Protein AF-R7HZ59-F1 (afdb_monomer_lite)

pLDDT: mean 86.76, std 9.38, range [38.56, 96.5]

Secondary structure (DSSP, 8-state):
----PEEEEEEPPPHHHHHHH---HHHHHHHHTSTTB-TTS-B---TT---HHHHHHHHIIIIIHHHHHS-HHHHHHEEEEEE--GGGHHHHHHHTTSEEEEEETTEEEEEEE-TTSEEEEEE------STTEEEEEPPP-

Foldseek 3Di:
DPQPFAEAEEEQDDPVVLVVLPQDVVLVVVCCVDPQADPVRDGDAQQDPDDPVVLLSVCLSRVLSVCQSDDVVSQQRHKYKYAYDPRCPNSLVVVQQAFEWEDEPNFIWTWHADPRRIIIIHTDPDDPDDPRYDYRYRDDD

Radius of gyration: 14.49 Å; chains: 1; bounding box: 30×32×49 Å

Sequence (141 aa):
MLETMNYIMLGAYDFDILQEIGIVPSVMEKLENSKFYNKKGKFLEVSDIDSLEEIKLLVDLHIGTILNSYPEEDVLSNIYEIQLPDEYIPFSLQFARYNVFLHWKNHLFNAKMTKYNQIVVSPSNEIPMEPNDIVIEISDE

Structure (mmCIF, N/CA/C/O backbone):
data_AF-R7HZ59-F1
#
_entry.id   AF-R7HZ59-F1
#
loop_
_atom_site.group_PDB
_atom_site.id
_atom_site.type_symbol
_atom_site.label_atom_id
_a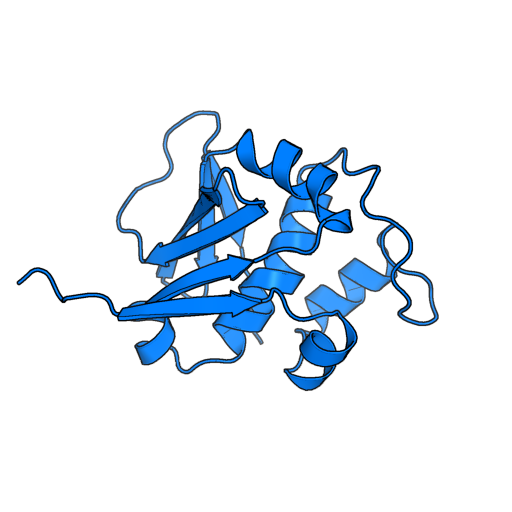tom_site.label_alt_id
_atom_site.label_comp_id
_atom_site.label_asym_id
_atom_site.label_entity_id
_atom_site.label_seq_id
_atom_site.pdbx_PDB_ins_code
_atom_site.Cartn_x
_atom_site.Cartn_y
_atom_site.Cartn_z
_atom_site.occupancy
_atom_site.B_iso_or_equiv
_atom_site.auth_seq_id
_atom_site.auth_comp_id
_atom_site.auth_asym_id
_atom_site.auth_atom_id
_atom_site.pdbx_PDB_model_num
ATOM 1 N N . MET A 1 1 ? 12.335 -3.076 -26.488 1.00 38.56 1 MET A N 1
ATOM 2 C CA . MET A 1 1 ? 11.440 -4.246 -26.382 1.00 38.56 1 MET A CA 1
ATOM 3 C C . MET A 1 1 ? 10.461 -3.915 -25.278 1.00 38.56 1 MET A C 1
ATOM 5 O O . MET A 1 1 ? 10.920 -3.411 -24.266 1.00 38.56 1 MET A O 1
ATOM 9 N N . LEU A 1 2 ? 9.155 -4.081 -25.489 1.00 43.72 2 LEU A N 1
ATOM 10 C CA . LEU A 1 2 ? 8.217 -4.101 -24.365 1.00 43.72 2 LEU A CA 1
ATOM 11 C C . LEU A 1 2 ? 8.526 -5.396 -23.617 1.00 43.72 2 LEU A C 1
ATOM 13 O O . LEU A 1 2 ? 8.254 -6.470 -24.150 1.00 43.72 2 LEU A O 1
ATOM 17 N N . GLU A 1 3 ? 9.210 -5.304 -22.481 1.00 58.34 3 GLU A N 1
ATOM 18 C CA . GLU A 1 3 ? 9.316 -6.448 -21.581 1.00 58.34 3 GLU A CA 1
ATOM 19 C C . GLU A 1 3 ? 7.894 -6.818 -21.169 1.00 58.34 3 GLU A C 1
ATOM 21 O O . GLU A 1 3 ? 7.121 -5.974 -20.710 1.00 58.34 3 GLU A 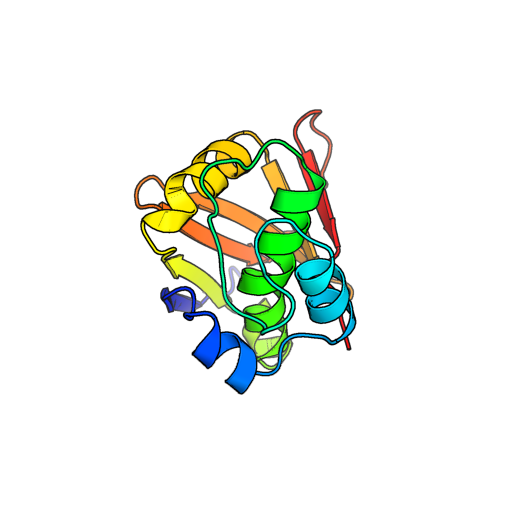O 1
ATOM 26 N N . THR A 1 4 ? 7.508 -8.060 -21.447 1.00 67.56 4 THR A N 1
ATOM 27 C CA . THR A 1 4 ? 6.222 -8.590 -21.011 1.00 67.56 4 THR A CA 1
ATOM 28 C C . THR A 1 4 ? 6.276 -8.668 -19.492 1.00 67.56 4 THR A C 1
ATOM 30 O O . THR A 1 4 ? 6.899 -9.581 -18.957 1.00 67.56 4 THR A O 1
ATOM 33 N N . MET A 1 5 ? 5.678 -7.693 -18.805 1.00 76.69 5 MET A N 1
ATOM 34 C CA . MET A 1 5 ? 5.562 -7.753 -17.352 1.00 76.69 5 MET A CA 1
ATOM 35 C C . MET A 1 5 ? 4.685 -8.938 -16.959 1.00 76.69 5 MET A C 1
ATOM 37 O O . MET A 1 5 ? 3.664 -9.221 -17.597 1.00 76.69 5 MET A O 1
ATOM 41 N N . ASN A 1 6 ? 5.087 -9.616 -15.896 1.00 84.88 6 ASN A N 1
ATOM 42 C CA . ASN A 1 6 ? 4.304 -10.683 -15.299 1.00 84.88 6 ASN A CA 1
ATOM 43 C C . ASN A 1 6 ? 3.222 -10.084 -14.392 1.00 84.88 6 ASN A C 1
ATOM 45 O O . ASN A 1 6 ? 3.414 -9.034 -13.781 1.00 84.88 6 ASN A O 1
ATOM 49 N N . TYR A 1 7 ? 2.065 -10.741 -14.325 1.00 84.56 7 TYR A N 1
ATOM 50 C CA . TYR A 1 7 ? 0.961 -10.319 -13.465 1.00 84.56 7 TYR A CA 1
ATOM 51 C C . TYR A 1 7 ? 0.889 -11.221 -12.238 1.00 84.56 7 TYR A C 1
ATOM 53 O O . TYR A 1 7 ? 0.697 -12.431 -12.378 1.00 84.56 7 TYR A O 1
ATOM 61 N N . ILE A 1 8 ? 1.021 -10.639 -11.049 1.00 86.19 8 ILE A N 1
ATOM 62 C CA . ILE A 1 8 ? 0.905 -11.343 -9.775 1.00 86.19 8 ILE A CA 1
ATOM 63 C C . ILE A 1 8 ? -0.355 -10.844 -9.080 1.00 86.19 8 ILE A C 1
ATOM 65 O O . ILE A 1 8 ? -0.461 -9.674 -8.725 1.00 86.19 8 ILE A O 1
ATOM 69 N N . MET A 1 9 ? -1.307 -11.748 -8.865 1.00 85.56 9 MET A N 1
ATOM 70 C CA . MET A 1 9 ? -2.496 -11.466 -8.070 1.00 85.56 9 MET A CA 1
ATOM 71 C C . MET A 1 9 ? -2.275 -11.970 -6.646 1.00 85.56 9 MET A C 1
ATOM 73 O O . MET A 1 9 ? -2.005 -13.154 -6.439 1.00 85.56 9 MET A O 1
ATOM 77 N N . LEU A 1 10 ? -2.400 -11.072 -5.676 1.00 81.50 10 LEU A N 1
ATOM 78 C CA . LEU A 1 10 ? -2.271 -11.344 -4.251 1.00 81.50 10 LEU A CA 1
ATOM 79 C C . LEU A 1 10 ? -3.561 -10.929 -3.545 1.00 81.50 10 LEU A C 1
ATOM 81 O O . LEU A 1 10 ? -4.203 -9.945 -3.910 1.00 81.50 10 LEU A O 1
ATOM 85 N N . GLY A 1 11 ? -3.933 -11.650 -2.493 1.00 71.00 11 GLY A N 1
ATOM 86 C CA . GLY A 1 11 ? -4.730 -11.023 -1.444 1.00 71.00 11 GLY A CA 1
ATOM 87 C C . GLY A 1 11 ? -3.848 -10.010 -0.726 1.00 71.00 11 GLY A C 1
ATOM 88 O O . GLY A 1 11 ? -2.665 -10.276 -0.519 1.00 71.00 11 GLY A O 1
ATOM 89 N N . ALA A 1 12 ? -4.401 -8.871 -0.327 1.00 68.31 12 ALA A N 1
ATOM 90 C CA . ALA A 1 12 ? -3.808 -8.142 0.776 1.00 68.31 12 ALA A CA 1
ATOM 91 C C . ALA A 1 12 ? -3.798 -9.107 1.952 1.00 68.31 12 ALA A C 1
ATOM 93 O O . ALA A 1 12 ? -4.831 -9.681 2.316 1.00 68.31 12 ALA A O 1
ATOM 94 N N . TYR A 1 13 ? -2.603 -9.355 2.455 1.00 71.25 13 TYR A N 1
ATOM 95 C CA . TYR A 1 13 ? -2.427 -10.230 3.584 1.00 71.25 13 TYR A CA 1
ATOM 96 C C . TYR A 1 13 ? -3.177 -9.636 4.774 1.00 71.25 13 TYR A C 1
ATOM 98 O O . TYR A 1 13 ? -3.171 -8.418 4.986 1.00 71.25 13 TYR A O 1
ATOM 106 N N . ASP A 1 14 ? -3.855 -10.498 5.531 1.00 72.25 14 ASP A N 1
ATOM 107 C CA . ASP A 1 14 ? -4.315 -10.076 6.842 1.00 72.25 14 ASP A CA 1
ATOM 108 C C . ASP A 1 14 ? -3.104 -9.649 7.681 1.00 72.25 14 ASP A C 1
ATOM 110 O O . ASP A 1 14 ? -1.941 -9.922 7.363 1.00 72.25 14 ASP A O 1
ATOM 114 N N . PHE A 1 15 ? -3.377 -8.905 8.744 1.00 75.06 15 PHE A N 1
ATOM 115 C CA . PHE A 1 15 ? -2.300 -8.328 9.529 1.00 75.06 15 PHE A CA 1
ATOM 116 C C . PHE A 1 15 ? -1.373 -9.389 10.136 1.00 75.06 15 PHE A C 1
ATOM 118 O O . PHE A 1 15 ? -0.172 -9.148 10.239 1.00 75.06 15 PHE A O 1
ATOM 125 N N . ASP A 1 16 ? -1.910 -10.559 10.487 1.00 76.62 16 ASP A N 1
ATOM 126 C CA . ASP A 1 16 ? -1.129 -11.664 11.040 1.00 76.62 16 ASP A CA 1
ATOM 127 C C . ASP A 1 16 ? -0.104 -12.164 10.007 1.00 76.62 16 ASP A C 1
ATOM 129 O O . ASP A 1 16 ? 1.079 -12.293 10.319 1.00 76.62 16 ASP A O 1
ATOM 133 N N . ILE A 1 17 ? -0.511 -12.342 8.747 1.00 80.12 17 ILE A N 1
ATOM 134 C CA . ILE A 1 17 ? 0.411 -12.724 7.673 1.00 80.12 17 ILE A CA 1
ATOM 135 C C . ILE A 1 17 ? 1.398 -11.591 7.353 1.00 80.12 17 ILE A C 1
ATOM 137 O O . ILE A 1 17 ? 2.578 -11.858 7.131 1.00 80.12 17 ILE A O 1
ATOM 141 N N . LEU A 1 18 ? 0.975 -10.320 7.366 1.00 83.38 18 LEU A N 1
ATOM 142 C CA . LEU A 1 18 ? 1.910 -9.198 7.189 1.00 83.38 18 LEU A CA 1
ATOM 143 C C . LEU A 1 18 ? 3.009 -9.215 8.261 1.00 83.38 18 LEU A C 1
ATOM 145 O O . LEU A 1 18 ? 4.181 -9.012 7.944 1.00 83.38 18 LEU A O 1
ATOM 149 N N . GLN A 1 19 ? 2.657 -9.512 9.516 1.00 83.00 19 GLN A N 1
ATOM 150 C CA . GLN A 1 19 ? 3.636 -9.680 10.591 1.00 83.00 19 GLN A CA 1
ATOM 151 C C . GLN A 1 19 ? 4.607 -10.835 10.327 1.00 83.00 19 GLN A C 1
ATOM 153 O O . GLN A 1 19 ? 5.799 -10.678 10.587 1.00 83.00 19 GLN A O 1
ATOM 158 N N . GLU A 1 20 ? 4.129 -11.965 9.799 1.00 85.12 20 GLU A N 1
ATOM 159 C CA . GLU A 1 20 ? 4.985 -13.100 9.425 1.00 85.12 20 GLU A CA 1
ATOM 160 C C . GLU A 1 20 ? 5.958 -12.756 8.288 1.00 85.12 20 GLU A C 1
ATOM 162 O O . GLU A 1 20 ? 7.100 -13.216 8.298 1.00 85.12 20 GLU A O 1
ATOM 167 N N . ILE A 1 21 ? 5.524 -11.928 7.334 1.00 84.50 21 ILE A N 1
ATOM 168 C CA . ILE A 1 21 ? 6.348 -11.451 6.216 1.00 84.50 21 ILE A CA 1
ATOM 169 C C . ILE A 1 21 ? 7.432 -10.469 6.693 1.00 84.50 21 ILE A C 1
ATOM 171 O O . ILE A 1 21 ? 8.518 -10.430 6.116 1.00 84.50 21 ILE A O 1
ATOM 175 N N . GLY A 1 22 ? 7.169 -9.729 7.774 1.00 85.81 22 GLY A N 1
ATOM 176 C CA . GLY A 1 22 ? 8.142 -8.860 8.436 1.00 85.81 22 GLY A CA 1
ATOM 177 C C . GLY A 1 22 ? 7.934 -7.378 8.135 1.00 85.81 22 GLY A C 1
ATOM 178 O O . GLY A 1 22 ? 8.731 -6.762 7.431 1.00 85.81 22 GLY A O 1
ATOM 179 N N . ILE A 1 23 ? 6.877 -6.791 8.705 1.00 89.31 23 ILE A N 1
ATOM 180 C CA . ILE A 1 23 ? 6.603 -5.345 8.626 1.00 89.31 23 ILE A CA 1
ATOM 181 C C . ILE A 1 23 ? 7.804 -4.549 9.163 1.00 89.31 23 ILE A C 1
ATOM 183 O O . ILE A 1 23 ? 8.323 -4.839 10.245 1.00 89.31 23 ILE A O 1
ATOM 187 N N . VAL A 1 24 ? 8.195 -3.498 8.438 1.00 91.44 24 VAL A N 1
ATOM 188 C CA . VAL A 1 24 ? 9.296 -2.599 8.817 1.00 91.44 24 VAL A CA 1
ATOM 189 C C . VAL A 1 24 ? 9.043 -1.980 10.209 1.00 91.44 24 VAL A C 1
ATOM 191 O O . VAL A 1 24 ? 7.932 -1.497 10.468 1.00 91.44 24 VAL A O 1
ATOM 194 N N . PRO A 1 25 ? 10.041 -1.927 11.120 1.00 89.38 25 PRO A N 1
ATOM 195 C CA . PRO A 1 25 ? 9.846 -1.432 12.488 1.00 89.38 25 PRO A CA 1
ATOM 196 C C . PRO A 1 25 ? 9.282 -0.009 12.571 1.00 89.38 25 PRO A C 1
ATOM 198 O O . PRO A 1 25 ? 8.453 0.282 13.433 1.00 89.38 25 PRO A O 1
ATOM 201 N N . SER A 1 26 ? 9.691 0.872 11.655 1.00 90.44 26 SER A N 1
ATOM 202 C CA . SER A 1 26 ? 9.209 2.256 11.586 1.00 90.44 26 SER A CA 1
ATOM 203 C C . SER A 1 26 ? 7.721 2.341 11.223 1.00 90.44 26 SER A C 1
ATOM 205 O O . SER A 1 26 ? 7.003 3.204 11.731 1.00 90.44 26 SER A O 1
ATOM 207 N N . VAL A 1 27 ? 7.232 1.426 10.382 1.00 91.31 27 VAL A N 1
ATOM 208 C CA . VAL A 1 27 ? 5.809 1.296 10.048 1.00 91.31 27 VAL A CA 1
ATOM 209 C C . VAL A 1 27 ? 5.048 0.790 11.266 1.00 91.31 27 VAL A C 1
ATOM 211 O O . VAL A 1 27 ? 4.042 1.387 11.639 1.00 91.31 27 VAL A O 1
ATOM 214 N N . MET A 1 28 ? 5.566 -0.231 11.954 1.00 89.25 28 MET A N 1
ATOM 215 C CA . MET A 1 28 ? 4.968 -0.738 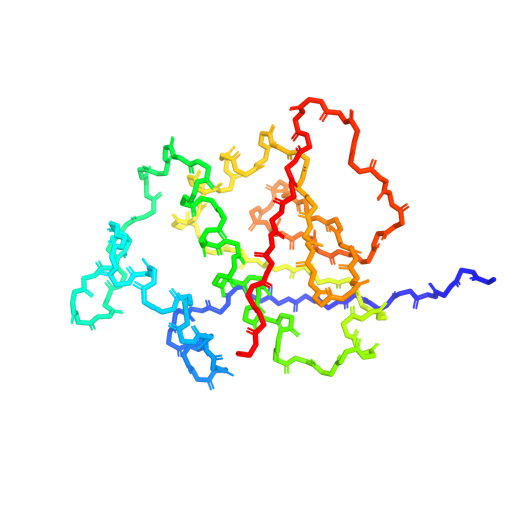13.194 1.00 89.25 28 MET A CA 1
ATOM 216 C C . MET A 1 28 ? 4.839 0.341 14.275 1.00 89.25 28 MET A C 1
ATOM 218 O O . MET A 1 28 ? 3.767 0.486 14.860 1.00 89.25 28 MET A O 1
ATOM 222 N N . GLU A 1 29 ? 5.871 1.159 14.492 1.00 88.94 29 GLU A N 1
ATOM 223 C CA . GLU A 1 29 ? 5.818 2.271 15.450 1.00 88.94 29 GLU A CA 1
ATOM 224 C C . GLU A 1 29 ? 4.734 3.301 15.078 1.00 88.94 29 GLU A C 1
ATOM 226 O O . GLU A 1 29 ? 3.978 3.764 15.937 1.00 88.94 29 GLU A O 1
ATOM 231 N N . LYS A 1 30 ? 4.602 3.647 13.790 1.00 90.38 30 LYS A N 1
ATOM 232 C CA . LYS A 1 30 ? 3.533 4.542 13.315 1.00 90.38 30 LYS A CA 1
ATOM 233 C C . LYS A 1 30 ? 2.148 3.923 13.525 1.00 90.38 30 LYS A C 1
ATOM 235 O O . LYS A 1 30 ? 1.230 4.631 13.937 1.00 90.38 30 LYS A O 1
ATOM 240 N N . LEU A 1 31 ? 1.995 2.617 13.286 1.00 88.25 31 LEU A N 1
ATOM 241 C CA . LEU A 1 31 ? 0.737 1.895 13.500 1.00 88.25 31 LEU A CA 1
ATOM 242 C C . LEU A 1 31 ? 0.334 1.895 14.977 1.00 88.25 31 LEU A C 1
ATOM 244 O O . LEU A 1 31 ? -0.820 2.195 15.275 1.00 88.25 31 LEU A O 1
ATOM 248 N N . GLU A 1 32 ? 1.269 1.653 15.899 1.00 86.56 32 GLU A N 1
ATOM 249 C CA . GLU A 1 32 ? 1.020 1.690 17.351 1.00 86.56 32 GLU A CA 1
ATOM 250 C C . GLU A 1 32 ? 0.559 3.064 17.861 1.00 86.56 32 GLU A C 1
ATOM 252 O O . GLU A 1 32 ? -0.149 3.150 18.870 1.00 86.56 32 GLU A O 1
ATOM 257 N N . ASN A 1 33 ? 0.940 4.132 17.158 1.00 86.00 33 ASN A N 1
ATOM 258 C CA . ASN A 1 33 ? 0.521 5.505 17.437 1.00 86.00 33 ASN A CA 1
ATOM 259 C C . ASN A 1 33 ? -0.709 5.948 16.621 1.00 86.00 33 ASN A C 1
ATOM 261 O O . ASN A 1 33 ? -1.183 7.073 16.787 1.00 86.00 33 ASN A O 1
ATOM 265 N N . SER A 1 34 ? -1.231 5.087 15.745 1.00 86.44 34 SER A N 1
ATOM 266 C CA . SER A 1 34 ? -2.402 5.365 14.913 1.00 86.44 34 SER A CA 1
ATOM 267 C C . SER A 1 34 ? -3.708 4.950 15.596 1.00 86.44 34 SER A C 1
ATOM 269 O O . SER A 1 34 ? -3.723 4.178 16.554 1.00 86.44 34 SER A O 1
ATOM 271 N N . LYS A 1 35 ? -4.841 5.416 15.059 1.00 83.25 35 LYS A N 1
ATOM 272 C CA . LYS A 1 35 ? -6.175 4.978 15.503 1.00 83.25 35 LYS A CA 1
ATOM 273 C C . LYS A 1 35 ? -6.554 3.573 15.018 1.00 83.25 35 LYS A C 1
ATOM 275 O O . LYS A 1 35 ? -7.499 2.991 15.540 1.00 83.25 35 LYS A O 1
ATOM 280 N N . PHE A 1 36 ? -5.819 3.023 14.049 1.00 83.19 36 PHE A N 1
ATOM 281 C CA . PHE A 1 36 ? -6.115 1.721 13.449 1.00 83.19 36 PHE A CA 1
ATOM 282 C C . PHE A 1 36 ? -5.714 0.551 14.342 1.00 83.19 36 PHE A C 1
ATOM 284 O O . PHE A 1 36 ? -6.204 -0.553 14.134 1.00 83.19 36 PHE A O 1
ATOM 291 N N . TYR A 1 37 ? -4.856 0.775 15.340 1.00 81.12 37 TYR A N 1
ATOM 292 C CA . TYR A 1 37 ? -4.332 -0.281 16.197 1.00 81.12 37 TYR A CA 1
ATOM 293 C C . TYR A 1 37 ? -4.428 0.096 17.665 1.00 81.12 37 TYR A C 1
ATOM 295 O O . TYR A 1 37 ? -4.318 1.254 18.059 1.00 81.12 37 TYR A O 1
ATOM 303 N N . ASN A 1 38 ? -4.604 -0.915 18.511 1.00 76.56 38 ASN A N 1
ATOM 304 C CA . ASN A 1 38 ? -4.395 -0.753 19.943 1.00 76.56 38 ASN A CA 1
ATOM 305 C C . ASN A 1 38 ? -2.996 -1.217 20.366 1.00 76.56 38 ASN A C 1
ATOM 307 O O . ASN A 1 38 ? -2.297 -1.921 19.645 1.00 76.56 38 ASN A O 1
ATOM 311 N N . LYS A 1 39 ? -2.639 -0.925 21.622 1.00 71.50 39 LYS A N 1
ATOM 312 C CA . LYS A 1 39 ? -1.369 -1.330 22.262 1.00 71.50 39 LYS A CA 1
ATOM 313 C C . LYS A 1 39 ? -1.126 -2.845 22.350 1.00 71.50 39 LYS A C 1
ATOM 315 O O . LYS A 1 39 ? -0.121 -3.268 22.906 1.00 71.50 39 LYS A O 1
ATOM 320 N N . LYS A 1 40 ? -2.077 -3.671 21.906 1.00 73.06 40 LYS A N 1
ATOM 321 C CA . LYS A 1 40 ? -1.934 -5.129 21.804 1.00 73.06 40 LYS A CA 1
ATOM 322 C C . LYS A 1 40 ? -1.693 -5.575 20.357 1.00 73.06 40 LYS A C 1
ATOM 324 O O . LYS A 1 40 ? -1.822 -6.763 20.089 1.00 73.06 40 LYS A O 1
ATOM 329 N N . GLY A 1 41 ? -1.433 -4.638 19.441 1.00 68.88 41 GLY A N 1
ATOM 330 C CA . GLY A 1 41 ? -1.256 -4.904 18.015 1.00 68.88 41 GLY A CA 1
ATOM 331 C C . GLY A 1 41 ? -2.537 -5.342 17.309 1.00 68.88 41 GLY A C 1
ATOM 332 O O . GLY A 1 41 ? -2.463 -5.864 16.206 1.00 68.88 41 GLY A O 1
ATOM 333 N N . LYS A 1 42 ? -3.717 -5.172 17.924 1.00 77.00 42 LYS A N 1
ATOM 334 C CA . LYS A 1 42 ? -4.975 -5.548 17.271 1.00 77.00 42 LYS A CA 1
ATOM 335 C C . LYS A 1 42 ? -5.508 -4.402 16.439 1.00 77.00 42 LYS A C 1
ATOM 337 O O . LYS A 1 42 ? -5.618 -3.285 16.952 1.00 77.00 42 LYS A O 1
ATOM 342 N N . PHE A 1 43 ? -5.922 -4.744 15.229 1.00 77.06 43 PHE A N 1
ATOM 343 C CA . PHE A 1 43 ? -6.630 -3.854 14.332 1.00 77.06 43 PHE A CA 1
ATOM 344 C C . PHE A 1 43 ? -8.002 -3.467 14.899 1.00 77.06 43 PHE A C 1
ATOM 346 O O . PHE A 1 43 ? -8.701 -4.312 15.464 1.00 77.06 43 PHE A O 1
ATOM 353 N N . LEU A 1 44 ? -8.340 -2.180 14.820 1.00 70.69 44 LEU A N 1
ATOM 354 C CA . LEU A 1 44 ? -9.537 -1.588 15.416 1.00 70.69 44 LEU A CA 1
ATOM 355 C C . LEU A 1 44 ? -10.610 -1.309 14.360 1.00 70.69 44 LEU A C 1
ATOM 357 O O . LEU A 1 44 ? -11.619 -2.006 14.359 1.00 70.69 44 LEU A O 1
ATOM 361 N N . GLU A 1 45 ? -10.418 -0.315 13.486 1.00 73.38 45 GLU A N 1
ATOM 362 C CA . GLU A 1 45 ? -11.369 0.001 12.409 1.00 73.38 45 GLU A CA 1
ATOM 363 C C . GLU A 1 45 ? -10.777 0.981 11.379 1.00 73.38 45 GLU A C 1
ATOM 365 O O . GLU A 1 45 ? -10.110 1.943 11.754 1.00 73.38 45 GLU A O 1
ATOM 370 N N . VAL A 1 46 ? -11.055 0.765 10.088 1.00 81.56 46 VAL A N 1
ATOM 371 C CA . VAL A 1 46 ? -10.587 1.596 8.946 1.00 81.56 46 VAL A CA 1
ATOM 372 C C . VAL A 1 46 ? -11.648 2.600 8.488 1.00 81.56 46 VAL A C 1
ATOM 374 O O . VAL A 1 46 ? -11.407 3.427 7.610 1.00 81.56 46 VAL A O 1
ATOM 377 N N . SER A 1 47 ? -12.843 2.528 9.072 1.00 74.38 47 SER A N 1
ATOM 378 C CA . SER A 1 47 ? -14.042 3.254 8.641 1.00 74.38 47 SER A CA 1
ATOM 379 C C . SER A 1 47 ? -13.909 4.771 8.634 1.00 74.38 47 SER A C 1
ATOM 381 O O . SER A 1 47 ? -14.573 5.428 7.834 1.00 74.38 47 SER A O 1
ATOM 383 N N . ASP A 1 48 ? -12.982 5.305 9.424 1.00 74.12 48 ASP A N 1
ATOM 384 C CA . ASP A 1 48 ? -12.833 6.736 9.647 1.00 74.12 48 ASP A CA 1
ATOM 385 C C . ASP A 1 48 ? -11.581 7.347 8.994 1.00 74.12 48 ASP A C 1
ATOM 387 O O . ASP A 1 48 ? -11.063 8.334 9.506 1.00 74.12 48 ASP A O 1
ATOM 391 N N . ILE A 1 49 ? -11.041 6.803 7.893 1.00 83.69 49 ILE A N 1
ATOM 392 C CA . ILE A 1 49 ? -9.891 7.450 7.223 1.00 83.69 49 ILE A CA 1
ATOM 393 C C . ILE A 1 49 ? -10.265 8.842 6.729 1.00 83.69 49 ILE A C 1
ATOM 395 O O . ILE A 1 49 ? -11.105 9.008 5.840 1.00 83.69 49 ILE A O 1
ATOM 399 N N . ASP A 1 50 ? -9.571 9.835 7.271 1.00 80.88 50 ASP A N 1
ATOM 400 C CA . ASP A 1 50 ? -9.846 11.246 7.025 1.00 80.88 50 ASP A CA 1
ATOM 401 C C . ASP A 1 50 ? -8.584 12.065 6.732 1.00 80.88 50 ASP A C 1
ATOM 403 O O . ASP A 1 50 ? -8.687 13.247 6.390 1.00 80.88 50 ASP A O 1
ATOM 407 N N . SER A 1 51 ? -7.400 11.445 6.780 1.00 87.19 51 SER A N 1
ATOM 408 C CA . SER A 1 51 ? -6.134 12.131 6.525 1.00 87.19 51 SER A CA 1
ATOM 409 C C . SER A 1 51 ? -5.234 11.422 5.511 1.00 87.19 51 SER A C 1
ATOM 411 O O . SER A 1 51 ? -5.215 10.200 5.378 1.00 87.19 51 SER A O 1
ATOM 413 N N . LEU A 1 52 ? -4.431 12.219 4.801 1.00 89.06 52 LEU A N 1
ATOM 414 C CA . LEU A 1 52 ? -3.432 11.712 3.858 1.00 89.06 52 LEU A CA 1
ATOM 415 C C . LEU A 1 52 ? -2.354 10.866 4.554 1.00 89.06 52 LEU A C 1
ATOM 417 O O . LEU A 1 52 ? -1.861 9.908 3.970 1.00 89.06 52 LEU A O 1
ATOM 421 N N . GLU A 1 53 ? -1.997 11.193 5.796 1.00 90.56 53 GLU A N 1
ATOM 422 C CA . GLU A 1 53 ? -0.996 10.434 6.557 1.00 90.56 53 GLU A CA 1
ATOM 423 C C . GLU A 1 53 ? -1.479 9.022 6.899 1.00 90.56 53 GLU A C 1
ATOM 425 O O . GLU A 1 53 ? -0.704 8.072 6.846 1.00 90.56 53 GLU A O 1
ATOM 430 N N . GLU A 1 54 ? -2.772 8.852 7.159 1.00 89.31 54 GLU A N 1
ATOM 431 C CA . GLU A 1 54 ? -3.369 7.531 7.351 1.00 89.31 54 GLU A CA 1
ATOM 432 C C . GLU A 1 54 ? -3.378 6.706 6.063 1.00 89.31 54 GLU A C 1
ATOM 434 O O . GLU A 1 54 ? -3.074 5.515 6.094 1.00 89.31 54 GLU A O 1
ATOM 439 N N . ILE A 1 55 ? -3.668 7.341 4.923 1.00 91.50 55 ILE A N 1
ATOM 440 C CA . ILE A 1 55 ? -3.576 6.692 3.608 1.00 91.50 55 ILE A CA 1
ATOM 441 C C . ILE A 1 55 ? -2.142 6.222 3.364 1.00 91.50 55 ILE A C 1
ATOM 443 O O . ILE A 1 55 ? -1.937 5.063 3.014 1.00 91.50 55 ILE A O 1
ATOM 447 N N . LYS A 1 56 ? -1.152 7.096 3.589 1.00 94.06 56 LYS A N 1
ATOM 448 C CA . LYS A 1 56 ? 0.271 6.757 3.457 1.00 94.06 56 LYS A CA 1
ATOM 449 C C . LYS A 1 56 ? 0.655 5.586 4.351 1.00 94.06 56 LYS A C 1
ATOM 451 O O . LYS A 1 56 ? 1.293 4.658 3.875 1.00 94.06 56 LYS A O 1
ATOM 456 N N . LEU A 1 57 ? 0.233 5.603 5.613 1.00 92.81 57 LEU A N 1
ATOM 457 C CA . LEU A 1 57 ? 0.540 4.546 6.571 1.00 92.81 57 LEU A CA 1
ATOM 458 C C . LEU A 1 57 ? -0.027 3.186 6.144 1.00 92.81 57 LEU A C 1
ATOM 460 O O . LEU A 1 57 ? 0.671 2.180 6.226 1.00 92.81 57 LEU A O 1
ATOM 464 N N . LEU A 1 58 ? -1.275 3.142 5.673 1.00 92.06 58 LEU A N 1
ATOM 465 C CA . LEU A 1 58 ? -1.893 1.892 5.223 1.00 92.06 58 LEU A CA 1
ATOM 466 C C . LEU A 1 58 ? -1.317 1.398 3.893 1.00 92.06 58 LEU A C 1
ATOM 468 O O . LEU A 1 58 ? -1.203 0.190 3.694 1.00 92.06 58 LEU A O 1
ATOM 472 N N . VAL A 1 59 ? -0.918 2.313 3.008 1.00 94.25 59 VAL A N 1
ATOM 473 C CA . VAL A 1 59 ? -0.157 1.985 1.797 1.00 94.25 59 VAL A CA 1
ATOM 474 C C . VAL A 1 59 ? 1.189 1.365 2.155 1.00 94.25 59 VAL A C 1
ATOM 476 O O . VAL A 1 59 ? 1.516 0.304 1.636 1.00 94.25 59 VAL A O 1
ATOM 479 N N . ASP A 1 60 ? 1.946 1.992 3.050 1.00 94.25 60 ASP A N 1
ATOM 480 C CA . ASP A 1 60 ? 3.265 1.516 3.470 1.00 94.25 60 ASP A CA 1
ATOM 481 C C . ASP A 1 60 ? 3.162 0.148 4.168 1.00 94.25 60 ASP A C 1
ATOM 483 O O . ASP A 1 60 ? 3.901 -0.784 3.860 1.00 94.25 60 ASP A O 1
ATOM 487 N N . LEU A 1 61 ? 2.144 -0.034 5.016 1.00 91.69 61 LEU A N 1
ATOM 488 C CA . LEU A 1 61 ? 1.845 -1.328 5.622 1.00 91.69 61 LEU A CA 1
ATOM 489 C C . LEU A 1 61 ? 1.549 -2.410 4.576 1.00 91.69 61 LEU A C 1
ATOM 491 O O . LEU A 1 61 ? 2.172 -3.464 4.612 1.00 91.69 61 LEU A O 1
ATOM 495 N N . HIS A 1 62 ? 0.585 -2.202 3.681 1.00 90.75 62 HIS A N 1
ATOM 496 C CA . HIS A 1 62 ? 0.133 -3.278 2.790 1.00 90.75 62 HIS A CA 1
ATOM 497 C C . HIS A 1 62 ? 1.050 -3.457 1.594 1.00 90.75 62 HIS A C 1
ATOM 499 O O . HIS A 1 62 ? 1.529 -4.553 1.318 1.00 90.75 62 HIS A O 1
ATOM 505 N N . ILE A 1 63 ? 1.294 -2.371 0.873 1.00 93.06 63 ILE A N 1
ATOM 506 C CA . ILE A 1 63 ? 2.074 -2.398 -0.356 1.00 93.06 63 ILE A CA 1
ATOM 507 C C . ILE A 1 63 ? 3.554 -2.448 -0.012 1.00 93.06 63 ILE A C 1
ATOM 509 O O . ILE A 1 63 ? 4.256 -3.294 -0.552 1.00 93.06 63 ILE A O 1
ATOM 513 N N . GLY A 1 64 ? 4.020 -1.607 0.914 1.00 93.62 64 GLY A N 1
ATOM 514 C CA . GLY A 1 64 ? 5.431 -1.578 1.299 1.00 93.62 64 GLY A CA 1
ATOM 515 C C . GLY A 1 64 ? 5.927 -2.920 1.828 1.00 93.62 64 GLY A C 1
ATOM 516 O O . GLY A 1 64 ? 6.938 -3.422 1.343 1.00 93.62 64 GLY A O 1
ATOM 517 N N . THR A 1 65 ? 5.173 -3.567 2.723 1.00 91.69 65 THR A N 1
ATOM 518 C CA . THR A 1 65 ? 5.506 -4.923 3.208 1.00 91.69 65 THR A CA 1
ATOM 519 C C . THR A 1 65 ? 5.566 -5.940 2.067 1.00 91.69 65 THR A C 1
ATOM 521 O O . THR A 1 65 ? 6.497 -6.739 2.016 1.00 91.69 65 THR A O 1
ATOM 524 N N . ILE A 1 66 ? 4.625 -5.897 1.115 1.00 89.44 66 ILE A N 1
ATOM 525 C CA . ILE A 1 66 ? 4.645 -6.787 -0.053 1.00 89.44 66 ILE A CA 1
ATOM 526 C C . ILE A 1 66 ? 5.890 -6.523 -0.906 1.00 89.44 66 ILE A C 1
ATOM 528 O O . ILE A 1 66 ? 6.625 -7.467 -1.181 1.00 89.44 66 ILE A O 1
ATOM 532 N N . LEU A 1 67 ? 6.174 -5.275 -1.290 1.00 92.19 67 LEU A N 1
ATOM 533 C CA . LEU A 1 67 ? 7.344 -4.945 -2.115 1.00 92.19 67 LEU A CA 1
ATOM 534 C C . LEU A 1 67 ? 8.654 -5.359 -1.422 1.00 92.19 67 LEU A C 1
ATOM 536 O O . LEU A 1 67 ? 9.511 -5.975 -2.048 1.00 92.19 67 LEU A O 1
ATOM 540 N N . ASN A 1 68 ? 8.774 -5.110 -0.115 1.00 92.00 68 ASN A N 1
ATOM 541 C CA . ASN A 1 68 ? 9.939 -5.491 0.688 1.00 92.00 68 ASN A CA 1
ATOM 542 C C . ASN A 1 68 ? 10.086 -7.011 0.884 1.00 92.00 68 ASN A C 1
ATOM 544 O O . ASN A 1 68 ? 11.167 -7.474 1.239 1.00 92.00 68 ASN A O 1
ATOM 548 N N . SER A 1 69 ? 9.034 -7.799 0.637 1.00 89.12 69 SER A N 1
ATOM 549 C CA . SER A 1 69 ? 9.073 -9.262 0.773 1.00 89.12 69 SER A CA 1
ATOM 550 C C . SER A 1 69 ? 9.640 -10.000 -0.442 1.00 89.12 69 SER A C 1
ATOM 552 O O . SER A 1 69 ? 9.941 -11.193 -0.351 1.00 89.12 69 SER A O 1
ATOM 554 N N . TYR A 1 70 ? 9.804 -9.306 -1.572 1.00 89.44 70 TYR A N 1
ATOM 555 C CA . TYR A 1 70 ? 10.321 -9.877 -2.813 1.00 89.44 70 TYR A CA 1
ATOM 556 C C . TYR A 1 70 ? 11.707 -9.314 -3.163 1.00 89.44 70 TYR A C 1
ATOM 558 O O . TYR A 1 70 ? 12.031 -8.173 -2.820 1.00 89.44 70 TYR A O 1
ATOM 566 N N . PRO A 1 71 ? 12.538 -10.082 -3.892 1.00 91.94 71 PRO A N 1
ATOM 567 C CA . PRO A 1 71 ? 13.746 -9.555 -4.515 1.00 91.94 71 PRO A CA 1
ATOM 568 C C . PRO A 1 71 ? 13.440 -8.352 -5.413 1.00 91.94 71 PRO A C 1
ATOM 570 O O . PRO A 1 71 ? 12.432 -8.317 -6.113 1.00 91.94 71 PRO A O 1
ATOM 573 N N . GLU A 1 72 ? 14.343 -7.373 -5.447 1.00 93.44 72 GLU A N 1
ATOM 574 C CA . GLU A 1 72 ? 14.145 -6.138 -6.220 1.00 93.44 72 GLU A CA 1
ATOM 575 C C . GLU A 1 72 ? 13.920 -6.389 -7.717 1.00 93.44 72 GLU A C 1
ATOM 577 O O . GLU A 1 72 ? 13.059 -5.762 -8.327 1.00 93.44 72 GLU A O 1
ATOM 582 N N . GLU A 1 73 ? 14.643 -7.343 -8.302 1.00 92.12 73 GLU A N 1
ATOM 583 C CA . GLU A 1 73 ? 14.473 -7.746 -9.704 1.00 92.12 73 GLU A CA 1
ATOM 584 C C . GLU A 1 73 ? 13.078 -8.318 -10.001 1.00 92.12 73 GLU A C 1
ATOM 586 O O . GLU A 1 73 ? 12.511 -8.065 -11.069 1.00 92.12 73 GLU A O 1
ATOM 591 N N . ASP A 1 74 ? 12.489 -9.025 -9.036 1.00 91.44 74 ASP A N 1
ATOM 592 C CA . ASP A 1 74 ? 11.127 -9.531 -9.152 1.00 91.44 74 ASP A CA 1
ATOM 593 C C . ASP A 1 74 ? 10.144 -8.367 -9.064 1.00 91.44 74 ASP A C 1
ATOM 595 O O . ASP A 1 74 ? 9.274 -8.229 -9.920 1.00 91.44 74 ASP A O 1
ATOM 599 N N . VAL A 1 75 ? 10.315 -7.465 -8.099 1.00 92.81 75 VAL A N 1
ATOM 600 C CA . VAL A 1 75 ? 9.421 -6.309 -7.956 1.00 92.81 75 VAL A CA 1
ATOM 601 C C . VAL A 1 75 ? 9.384 -5.451 -9.224 1.00 92.81 75 VAL A C 1
ATOM 603 O O . VAL A 1 75 ? 8.314 -5.022 -9.654 1.00 92.81 75 VAL A O 1
ATOM 606 N N . LEU A 1 76 ? 10.533 -5.241 -9.868 1.00 93.50 76 LEU A N 1
ATOM 607 C CA . LEU A 1 76 ? 10.644 -4.418 -11.076 1.00 93.50 76 LEU A CA 1
ATOM 608 C C . LEU A 1 76 ? 10.123 -5.093 -12.352 1.00 93.50 76 LEU A C 1
ATOM 610 O O . LEU A 1 76 ? 9.870 -4.404 -13.339 1.00 93.50 76 LEU A O 1
ATOM 614 N N . SER A 1 77 ? 9.958 -6.416 -12.357 1.00 92.19 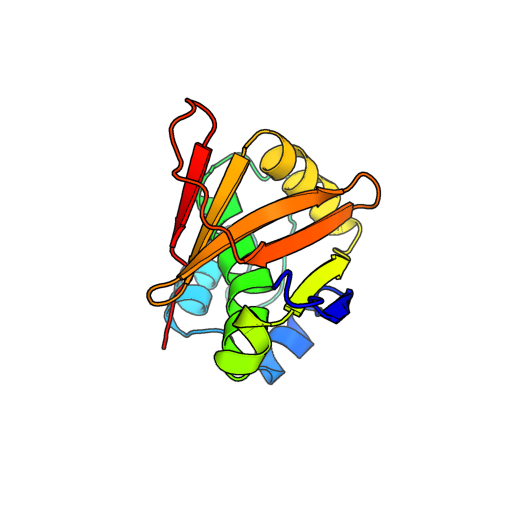77 SER A N 1
ATOM 615 C CA . SER A 1 77 ? 9.488 -7.180 -13.523 1.00 92.19 77 SER A CA 1
ATOM 616 C C . SER A 1 77 ? 8.010 -7.591 -13.440 1.00 92.19 77 SER A C 1
ATOM 618 O O . SER A 1 77 ? 7.481 -8.216 -14.369 1.00 92.19 77 SER A O 1
ATOM 620 N N . ASN A 1 78 ? 7.326 -7.217 -12.355 1.00 92.81 78 ASN A N 1
ATOM 621 C CA . ASN A 1 78 ? 5.958 -7.626 -12.060 1.00 92.81 78 ASN A CA 1
ATOM 622 C C . ASN A 1 78 ? 4.991 -6.443 -11.911 1.00 92.81 78 ASN A C 1
ATOM 624 O O . ASN A 1 78 ? 5.348 -5.343 -11.496 1.00 92.81 78 ASN A O 1
ATOM 628 N N . ILE A 1 79 ? 3.723 -6.713 -12.216 1.00 93.44 79 ILE A N 1
ATOM 629 C CA . ILE A 1 79 ? 2.574 -5.907 -11.807 1.00 93.44 79 ILE A CA 1
ATOM 630 C C . ILE A 1 79 ? 1.868 -6.670 -10.690 1.00 93.44 79 ILE A C 1
ATOM 632 O O . ILE A 1 79 ? 1.505 -7.834 -10.874 1.00 93.44 79 ILE A O 1
ATOM 636 N N . TYR A 1 80 ? 1.649 -6.011 -9.558 1.00 93.69 80 TYR A N 1
ATOM 637 C CA . TYR A 1 80 ? 0.971 -6.590 -8.404 1.00 93.69 80 TYR A CA 1
ATOM 638 C C . TYR A 1 80 ? -0.478 -6.118 -8.362 1.00 93.69 80 TYR A C 1
ATOM 640 O O . TYR A 1 80 ? -0.731 -4.922 -8.285 1.00 93.69 80 TYR A O 1
ATOM 648 N N . GLU A 1 81 ? -1.429 -7.045 -8.384 1.00 93.56 81 GLU A N 1
ATOM 649 C CA . GLU A 1 81 ? -2.843 -6.789 -8.104 1.00 93.56 81 GLU A CA 1
ATOM 650 C C . GLU A 1 81 ? -3.161 -7.293 -6.702 1.00 93.56 81 GLU A C 1
ATOM 652 O O . GLU A 1 81 ? -3.203 -8.498 -6.466 1.00 93.56 81 GLU A O 1
ATOM 657 N N . ILE A 1 82 ? -3.357 -6.371 -5.766 1.00 92.31 82 ILE A N 1
ATOM 658 C CA . ILE A 1 82 ? -3.513 -6.658 -4.342 1.00 92.31 82 ILE A CA 1
ATOM 659 C C . ILE A 1 82 ? -4.986 -6.474 -3.968 1.00 92.31 82 ILE A C 1
ATOM 661 O O . ILE A 1 82 ? -5.480 -5.348 -3.918 1.00 92.31 82 ILE A O 1
ATOM 665 N N . GLN A 1 83 ? -5.701 -7.569 -3.713 1.00 90.50 83 GLN A N 1
ATOM 666 C CA . GLN A 1 83 ? -7.106 -7.557 -3.298 1.00 90.50 83 GLN A CA 1
ATOM 667 C C . GLN A 1 83 ? -7.244 -7.151 -1.833 1.00 90.50 83 GLN A C 1
ATOM 669 O O . GLN A 1 83 ? -6.897 -7.923 -0.945 1.00 90.50 83 GLN A O 1
ATOM 674 N N . LEU A 1 84 ? -7.823 -5.983 -1.565 1.00 88.44 84 LEU A N 1
ATOM 675 C CA . LEU A 1 84 ? -8.075 -5.537 -0.199 1.00 88.44 84 LEU A CA 1
ATOM 676 C C . LEU A 1 84 ? -9.348 -6.196 0.371 1.00 88.44 84 LEU A C 1
ATOM 678 O O . LEU A 1 84 ? -10.303 -6.423 -0.387 1.00 88.44 84 LEU A O 1
ATOM 682 N N . PRO A 1 85 ? -9.407 -6.461 1.689 1.00 85.31 85 PRO A N 1
ATOM 683 C CA . PRO A 1 85 ? -10.634 -6.881 2.357 1.00 85.31 85 PRO A CA 1
ATOM 684 C C . PRO A 1 85 ? -11.681 -5.755 2.367 1.00 85.31 85 PRO A C 1
ATOM 686 O O . PRO A 1 85 ? -11.347 -4.571 2.294 1.00 85.31 85 PRO A O 1
ATOM 689 N N . ASP A 1 86 ? -12.960 -6.110 2.504 1.00 85.44 86 ASP A N 1
ATOM 690 C CA . ASP A 1 86 ? -14.076 -5.149 2.445 1.00 85.44 86 ASP A CA 1
ATOM 691 C C . ASP A 1 86 ? -14.020 -4.073 3.541 1.00 85.44 86 ASP A C 1
ATOM 693 O O . ASP A 1 86 ? -14.478 -2.948 3.339 1.00 85.44 86 ASP A O 1
ATOM 697 N N . GLU A 1 87 ? -13.412 -4.372 4.690 1.00 84.31 87 GLU A N 1
ATOM 698 C CA . GLU A 1 87 ? -13.203 -3.389 5.761 1.00 84.31 87 GLU A CA 1
ATOM 699 C C . GLU A 1 87 ? -12.334 -2.198 5.320 1.00 84.31 87 GLU A C 1
ATOM 701 O O . GLU A 1 87 ? -12.455 -1.117 5.887 1.00 84.31 87 GLU A O 1
ATOM 706 N N . TYR A 1 88 ? -11.534 -2.353 4.258 1.00 88.06 88 TYR A N 1
ATOM 707 C CA . TYR A 1 88 ? -10.719 -1.295 3.660 1.00 88.06 88 TYR A CA 1
ATOM 708 C C . TYR A 1 88 ? -11.451 -0.487 2.582 1.00 88.06 88 TYR A C 1
ATOM 710 O O . TYR A 1 88 ? -10.856 0.417 2.004 1.00 88.06 88 TYR A O 1
ATOM 718 N N . ILE A 1 89 ? -12.739 -0.722 2.305 1.00 88.69 89 ILE A N 1
ATOM 719 C CA . ILE A 1 89 ? -13.500 0.116 1.355 1.00 88.69 89 ILE A CA 1
ATOM 720 C C . ILE A 1 89 ? -13.358 1.628 1.651 1.00 88.69 89 ILE A C 1
ATOM 722 O O . ILE A 1 89 ? -13.136 2.394 0.710 1.00 88.69 89 ILE A O 1
ATOM 726 N N . PRO A 1 90 ? -13.427 2.098 2.912 1.00 88.75 90 PRO A N 1
ATOM 727 C CA . PRO A 1 90 ? -13.241 3.512 3.250 1.00 88.75 90 PRO A CA 1
ATOM 728 C C . PRO A 1 90 ? -11.854 4.040 2.859 1.00 88.75 90 PRO A C 1
ATOM 730 O O . PRO A 1 90 ? -11.756 5.112 2.259 1.00 88.75 90 PRO A O 1
ATOM 733 N N . PHE A 1 91 ? -10.801 3.249 3.096 1.00 91.06 91 PHE A N 1
ATOM 734 C CA . PHE A 1 91 ? -9.450 3.524 2.596 1.00 91.06 91 PHE A CA 1
ATOM 735 C C . PHE A 1 91 ? -9.448 3.638 1.077 1.00 91.06 91 PHE A C 1
ATOM 737 O O . PHE A 1 91 ? -8.962 4.626 0.529 1.00 91.06 91 PHE A O 1
ATOM 744 N N . SER A 1 92 ? -10.046 2.665 0.396 1.00 91.50 92 SER A N 1
ATOM 745 C CA . SER A 1 92 ? -10.011 2.582 -1.056 1.00 91.50 92 SER A CA 1
ATOM 746 C C . SER A 1 92 ? -10.702 3.751 -1.738 1.00 91.50 92 SER A C 1
ATOM 748 O O . SER A 1 92 ? -10.217 4.260 -2.749 1.00 91.50 92 SER A O 1
ATOM 750 N N . LEU A 1 93 ? -11.810 4.220 -1.161 1.00 90.50 93 LEU A N 1
ATOM 751 C CA . LEU A 1 93 ? -12.525 5.399 -1.635 1.00 90.50 93 LEU A CA 1
ATOM 752 C C . LEU A 1 93 ? -11.700 6.677 -1.477 1.00 90.50 93 LEU A C 1
ATOM 754 O O . LEU A 1 93 ? -11.745 7.522 -2.369 1.00 90.50 93 LEU A O 1
ATOM 758 N N . GLN A 1 94 ? -10.950 6.830 -0.381 1.00 90.81 94 GLN A N 1
ATOM 759 C CA . GLN A 1 94 ? -10.065 7.985 -0.207 1.00 90.81 94 GLN A CA 1
ATOM 760 C C . GLN A 1 94 ? -8.838 7.897 -1.113 1.00 90.81 94 GLN A C 1
ATOM 762 O O . GLN A 1 94 ? -8.516 8.872 -1.788 1.00 90.81 94 GLN A O 1
ATOM 767 N N . PHE A 1 95 ? -8.201 6.729 -1.186 1.00 92.38 95 PHE A N 1
ATOM 768 C CA . PHE A 1 95 ? -7.054 6.469 -2.054 1.00 92.38 95 PHE A CA 1
ATOM 769 C C . PHE A 1 95 ? -7.378 6.794 -3.519 1.00 92.38 95 PHE A C 1
ATOM 771 O O . PHE A 1 95 ? -6.613 7.487 -4.182 1.00 92.38 95 PHE A O 1
ATOM 778 N N . ALA A 1 96 ? -8.551 6.377 -4.011 1.00 91.50 96 ALA A N 1
ATOM 779 C CA . ALA A 1 96 ? -8.982 6.589 -5.395 1.00 91.50 96 ALA A CA 1
ATOM 780 C C . ALA A 1 96 ? -9.174 8.067 -5.797 1.00 91.50 96 ALA A C 1
ATOM 782 O O . ALA A 1 96 ? -9.418 8.354 -6.970 1.00 91.50 96 ALA A O 1
ATOM 783 N N . ARG A 1 97 ? -9.093 9.011 -4.849 1.00 90.44 97 ARG A N 1
ATOM 784 C CA . ARG A 1 97 ? -9.153 10.459 -5.118 1.00 90.44 97 ARG A CA 1
ATOM 785 C C . ARG A 1 97 ? -7.818 11.028 -5.594 1.00 90.44 97 ARG A C 1
ATOM 787 O O . ARG A 1 97 ? -7.798 12.157 -6.080 1.00 90.44 97 ARG A O 1
ATOM 794 N N . TYR A 1 98 ? -6.738 10.272 -5.429 1.00 91.38 98 TYR A N 1
ATOM 795 C CA . TYR A 1 98 ? -5.377 10.683 -5.734 1.00 91.38 98 TYR A CA 1
ATOM 796 C C . TYR A 1 98 ? -4.806 9.866 -6.892 1.00 91.38 98 TYR A C 1
ATOM 798 O O . TYR A 1 98 ? -5.181 8.712 -7.105 1.00 91.38 98 TYR A O 1
ATOM 806 N N . ASN A 1 99 ? -3.853 10.460 -7.605 1.00 91.50 99 ASN A N 1
ATOM 807 C CA . ASN A 1 99 ? -2.944 9.718 -8.468 1.00 91.50 99 ASN A CA 1
ATOM 808 C C . ASN A 1 99 ? -1.731 9.344 -7.609 1.00 91.50 99 ASN A C 1
ATOM 810 O O . ASN A 1 99 ? -0.951 10.214 -7.216 1.00 91.50 99 ASN A O 1
ATOM 814 N N . VAL A 1 100 ? -1.614 8.072 -7.235 1.00 94.88 100 VAL A N 1
ATOM 815 C CA . VAL A 1 100 ? -0.634 7.654 -6.231 1.00 94.88 100 VAL A CA 1
ATOM 816 C C . VAL A 1 100 ? 0.622 7.123 -6.897 1.00 94.88 100 VAL A C 1
ATOM 818 O O . VAL A 1 100 ? 0.587 6.145 -7.642 1.00 94.88 100 VAL A O 1
ATOM 821 N N . PHE A 1 101 ? 1.743 7.743 -6.557 1.00 96.19 101 PHE A N 1
ATOM 822 C CA . PHE A 1 101 ? 3.072 7.289 -6.913 1.00 96.19 101 PHE A CA 1
ATOM 823 C C . PHE A 1 101 ? 3.772 6.775 -5.663 1.00 96.19 101 PHE A C 1
ATOM 825 O O . PHE A 1 101 ? 3.743 7.424 -4.618 1.00 96.19 101 PHE A O 1
ATOM 832 N N . LEU A 1 102 ? 4.392 5.607 -5.762 1.00 96.50 102 LEU A N 1
ATOM 833 C CA . LEU A 1 102 ? 5.167 5.022 -4.677 1.00 96.50 102 LEU A CA 1
ATOM 834 C C . LEU A 1 102 ? 6.637 5.176 -5.014 1.00 96.50 102 LEU A C 1
ATOM 836 O O . LEU A 1 102 ? 7.074 4.735 -6.079 1.00 96.50 102 LEU A O 1
ATOM 840 N N . HIS A 1 103 ? 7.383 5.793 -4.112 1.00 95.50 103 HIS A N 1
ATOM 841 C CA . HIS A 1 103 ? 8.828 5.801 -4.177 1.00 95.50 103 HIS A CA 1
ATOM 842 C C . HIS A 1 103 ? 9.339 4.687 -3.266 1.00 95.50 103 HIS A C 1
ATOM 844 O O . HIS A 1 103 ? 9.096 4.695 -2.060 1.00 95.50 103 HIS A O 1
ATOM 850 N N . TRP A 1 104 ? 9.973 3.683 -3.866 1.00 95.12 104 TRP A N 1
ATOM 851 C CA . TRP A 1 104 ? 10.513 2.527 -3.162 1.00 95.12 104 TRP A CA 1
ATOM 852 C C . TRP A 1 104 ? 11.958 2.322 -3.596 1.00 95.12 104 TRP A C 1
ATOM 854 O O . TRP A 1 104 ? 12.236 2.082 -4.777 1.00 95.12 104 TRP A O 1
ATOM 864 N N . LYS A 1 105 ? 12.888 2.444 -2.644 1.00 91.69 105 LYS A N 1
ATOM 865 C CA . LYS A 1 105 ? 14.330 2.521 -2.911 1.00 91.69 105 LYS A CA 1
ATOM 866 C C . LYS A 1 105 ? 14.638 3.654 -3.900 1.00 91.69 105 LYS A C 1
ATOM 868 O O . LYS A 1 105 ? 14.383 4.807 -3.594 1.00 91.69 105 LYS A O 1
ATOM 873 N N . ASN A 1 106 ? 15.176 3.342 -5.081 1.00 91.50 106 ASN A N 1
ATOM 874 C CA . ASN A 1 106 ? 15.472 4.317 -6.139 1.00 91.50 106 ASN A CA 1
ATOM 875 C C . ASN A 1 106 ? 14.496 4.215 -7.322 1.00 91.50 106 ASN A C 1
ATOM 877 O O . ASN A 1 106 ? 14.818 4.656 -8.427 1.00 91.50 106 ASN A O 1
ATOM 881 N N . HIS A 1 107 ? 13.337 3.586 -7.114 1.00 94.38 107 HIS A N 1
ATOM 882 C CA . HIS A 1 107 ? 12.383 3.268 -8.169 1.00 94.38 107 HIS A CA 1
ATOM 883 C C . HIS A 1 107 ? 11.024 3.890 -7.889 1.00 94.38 107 HIS A C 1
ATOM 885 O O . HIS A 1 107 ? 10.605 4.051 -6.742 1.00 94.38 107 HIS A O 1
ATOM 891 N N . LEU A 1 108 ? 10.326 4.214 -8.973 1.00 95.25 108 LEU A N 1
ATOM 892 C CA . LEU A 1 108 ? 8.994 4.789 -8.930 1.00 95.25 108 LEU A CA 1
ATOM 893 C C . LEU A 1 108 ? 7.969 3.774 -9.431 1.00 95.25 108 LEU A C 1
ATOM 895 O O . LEU A 1 108 ? 8.168 3.115 -10.452 1.00 95.25 108 LEU A O 1
ATOM 899 N N . PHE A 1 109 ? 6.841 3.697 -8.739 1.00 96.50 109 PHE A N 1
ATOM 900 C CA . PHE A 1 109 ? 5.705 2.864 -9.114 1.00 96.50 109 PHE A CA 1
ATOM 901 C C . PHE A 1 109 ? 4.446 3.715 -9.183 1.00 96.50 109 PHE A C 1
ATOM 903 O O . PHE A 1 109 ? 4.297 4.683 -8.441 1.00 96.50 109 PHE A O 1
ATOM 910 N N . ASN A 1 110 ? 3.524 3.338 -10.060 1.00 95.38 110 ASN A N 1
ATOM 911 C CA . ASN A 1 110 ? 2.158 3.845 -10.045 1.00 95.38 110 ASN A CA 1
ATOM 912 C C . ASN A 1 110 ? 1.293 2.850 -9.265 1.00 95.38 110 ASN A C 1
ATOM 914 O O . ASN A 1 110 ? 1.417 1.639 -9.465 1.00 95.38 110 ASN A O 1
ATOM 918 N N . ALA A 1 111 ? 0.439 3.360 -8.382 1.00 95.69 111 ALA A N 1
ATOM 919 C CA . ALA A 1 111 ? -0.530 2.578 -7.638 1.00 95.69 111 ALA A CA 1
ATOM 920 C C . ALA A 1 111 ? -1.947 3.098 -7.907 1.00 95.69 111 ALA A C 1
ATOM 922 O O . ALA A 1 111 ? -2.267 4.262 -7.663 1.00 95.69 111 ALA A O 1
ATOM 923 N N . LYS A 1 112 ? -2.831 2.218 -8.384 1.00 94.44 112 LYS A N 1
ATOM 924 C CA . LYS A 1 112 ? -4.200 2.582 -8.756 1.00 94.44 112 LYS A CA 1
ATOM 925 C C . LYS A 1 112 ? -5.228 1.635 -8.163 1.00 94.44 112 LYS A C 1
ATOM 927 O O . LYS A 1 112 ? -5.107 0.420 -8.276 1.00 94.44 112 LYS A O 1
ATOM 932 N N . MET A 1 113 ? -6.292 2.211 -7.611 1.00 94.75 113 MET A N 1
ATOM 933 C CA . MET A 1 113 ? -7.449 1.452 -7.149 1.00 94.75 113 MET A CA 1
ATOM 934 C C . MET A 1 113 ? -8.318 0.997 -8.328 1.00 94.75 113 MET A C 1
ATOM 936 O O . MET A 1 113 ? -8.686 1.800 -9.193 1.00 94.75 113 MET A O 1
ATOM 940 N N . THR A 1 114 ? -8.693 -0.278 -8.354 1.00 92.31 114 THR A N 1
ATOM 941 C CA . THR A 1 114 ? -9.685 -0.819 -9.289 1.00 92.31 114 THR A CA 1
ATOM 942 C C . THR A 1 114 ? -11.094 -0.730 -8.702 1.00 92.31 114 THR A C 1
ATOM 944 O O . THR A 1 114 ? -11.302 -0.550 -7.503 1.00 92.31 114 THR A O 1
ATOM 947 N N . LYS A 1 115 ? -12.108 -0.933 -9.549 1.00 89.19 115 LYS A N 1
ATOM 948 C CA . LYS A 1 115 ? -13.512 -1.021 -9.109 1.00 89.19 115 LYS A CA 1
ATOM 949 C C . LYS A 1 115 ? -13.825 -2.259 -8.250 1.00 89.19 115 LYS A C 1
ATOM 951 O O . LYS A 1 115 ? -14.945 -2.367 -7.764 1.00 89.19 115 LYS A O 1
ATOM 956 N N . TYR A 1 116 ? -12.882 -3.194 -8.116 1.00 89.50 116 TYR A N 1
ATOM 957 C CA . TYR A 1 116 ? -13.034 -4.441 -7.360 1.00 89.50 116 TYR A CA 1
ATOM 958 C C . TYR A 1 116 ? -12.327 -4.392 -5.995 1.00 89.50 116 TYR A C 1
ATOM 960 O O . TYR A 1 116 ? -12.063 -5.436 -5.408 1.00 89.50 116 TYR A O 1
ATOM 968 N N . ASN A 1 117 ? -12.030 -3.191 -5.480 1.00 90.69 117 ASN A N 1
ATOM 969 C CA . ASN A 1 117 ? -11.304 -2.999 -4.218 1.00 90.69 117 ASN A CA 1
ATOM 970 C C . ASN A 1 117 ? -9.892 -3.615 -4.249 1.00 90.69 117 ASN A C 1
ATOM 972 O O . ASN A 1 117 ? -9.455 -4.259 -3.299 1.00 90.69 117 ASN A O 1
ATOM 976 N N . GLN A 1 118 ? -9.196 -3.455 -5.377 1.00 92.75 118 GLN A N 1
ATOM 977 C CA . GLN A 1 118 ? -7.834 -3.951 -5.561 1.00 92.75 118 GLN A CA 1
ATOM 978 C C . GLN A 1 118 ? -6.892 -2.790 -5.837 1.00 92.75 118 GLN A C 1
ATOM 980 O O . GLN A 1 118 ? -7.249 -1.883 -6.590 1.00 92.75 118 GLN A O 1
ATOM 985 N N . ILE A 1 119 ? -5.677 -2.852 -5.304 1.00 95.12 119 ILE A N 1
ATOM 986 C CA . ILE A 1 119 ? -4.607 -1.939 -5.700 1.00 95.12 119 ILE A CA 1
ATOM 987 C C . ILE A 1 119 ? -3.739 -2.621 -6.740 1.00 95.12 119 ILE A C 1
ATOM 989 O O . ILE A 1 119 ? -3.156 -3.666 -6.475 1.00 95.12 119 ILE A O 1
ATOM 993 N N . VAL A 1 120 ? -3.638 -2.005 -7.912 1.00 95.00 120 VAL A N 1
ATOM 994 C CA . VAL A 1 120 ? -2.679 -2.394 -8.941 1.00 95.00 120 VAL A CA 1
ATOM 995 C C . VAL A 1 120 ? -1.438 -1.531 -8.788 1.00 95.00 120 VAL A C 1
ATOM 997 O O . VAL A 1 120 ? -1.539 -0.310 -8.894 1.00 95.00 120 VAL A O 1
ATOM 1000 N N . VAL A 1 121 ? -0.293 -2.164 -8.553 1.00 96.12 121 VAL A N 1
ATOM 1001 C CA . VAL A 1 121 ? 1.021 -1.529 -8.431 1.00 96.12 121 VAL A CA 1
ATOM 1002 C C . VAL A 1 121 ? 1.890 -1.973 -9.597 1.00 96.12 121 VAL A C 1
ATOM 1004 O O . VAL A 1 121 ? 2.049 -3.170 -9.832 1.00 96.12 121 VAL A O 1
ATOM 1007 N N . SER A 1 122 ? 2.455 -1.020 -10.330 1.00 94.75 122 SER A N 1
ATOM 1008 C CA . SER A 1 122 ? 3.319 -1.301 -11.479 1.00 94.75 122 SER A CA 1
ATOM 1009 C C . SER A 1 122 ? 4.494 -0.328 -11.551 1.00 94.75 122 SER A C 1
ATOM 1011 O O . SER A 1 122 ? 4.292 0.854 -11.251 1.00 94.75 122 SER A O 1
ATOM 1013 N N . PRO A 1 123 ? 5.680 -0.766 -12.011 1.00 94.00 123 PRO A N 1
ATOM 1014 C CA . PRO A 1 123 ? 6.800 0.126 -12.294 1.00 94.00 123 PRO A CA 1
ATOM 1015 C C . PRO A 1 123 ? 6.373 1.287 -13.195 1.00 94.00 123 PRO A C 1
ATOM 1017 O O . PRO A 1 123 ? 5.625 1.096 -14.158 1.00 94.00 123 PRO A O 1
ATOM 1020 N N . SER A 1 124 ? 6.839 2.494 -12.884 1.00 91.06 124 SER A N 1
ATOM 1021 C CA . SER A 1 124 ? 6.464 3.713 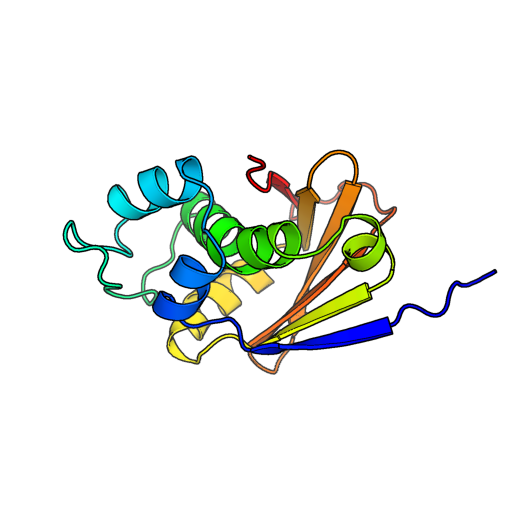-13.594 1.00 91.06 124 SER A CA 1
ATOM 1022 C C . SER A 1 124 ? 7.684 4.541 -13.978 1.00 91.06 124 SER A C 1
ATOM 1024 O O . SER A 1 124 ? 8.644 4.663 -13.226 1.00 91.06 124 SER A O 1
ATOM 1026 N N . ASN A 1 125 ? 7.605 5.154 -15.159 1.00 86.75 125 ASN A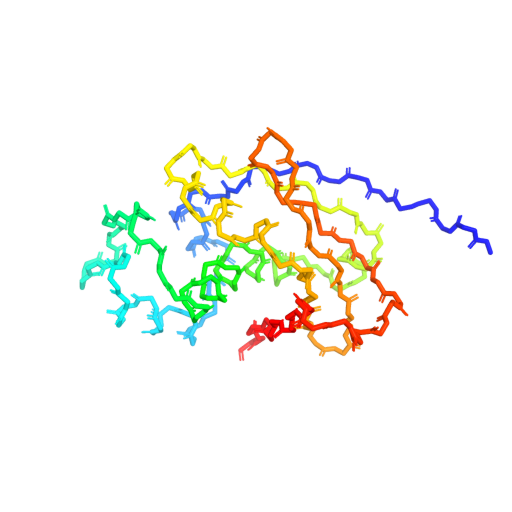 N 1
ATOM 1027 C CA . ASN A 1 125 ? 8.537 6.187 -15.621 1.00 86.75 125 ASN A CA 1
ATOM 1028 C C . ASN A 1 125 ? 7.866 7.571 -15.675 1.00 86.75 125 ASN A C 1
ATOM 1030 O O . ASN A 1 125 ? 8.411 8.508 -16.260 1.00 86.75 125 ASN A O 1
ATOM 1034 N N . GLU A 1 126 ? 6.644 7.685 -15.153 1.00 86.19 126 GLU A N 1
ATOM 1035 C CA . GLU A 1 126 ? 5.900 8.940 -15.114 1.00 86.19 126 GLU A CA 1
ATOM 1036 C C . GLU A 1 126 ? 6.521 9.888 -14.086 1.00 86.19 126 GLU A C 1
ATOM 1038 O O . GLU A 1 126 ? 7.080 9.459 -13.083 1.00 86.19 126 GLU A O 1
ATOM 1043 N N . ILE A 1 127 ? 6.427 11.192 -14.332 1.00 82.69 127 ILE A N 1
ATOM 1044 C CA . ILE A 1 127 ? 6.871 12.207 -13.376 1.00 82.69 127 ILE A CA 1
ATOM 1045 C C . ILE A 1 127 ? 5.604 12.801 -12.755 1.00 82.69 127 ILE A C 1
ATOM 1047 O O . ILE A 1 127 ? 4.792 13.333 -13.514 1.00 82.69 127 ILE A O 1
ATOM 1051 N N . PRO A 1 128 ? 5.418 12.734 -11.424 1.00 82.44 128 PRO A N 1
ATOM 1052 C CA . PRO A 1 128 ? 4.268 13.344 -10.766 1.00 82.44 128 PRO A CA 1
ATOM 1053 C C . PRO A 1 128 ? 4.310 14.867 -10.960 1.00 82.44 128 PRO A C 1
ATOM 1055 O O . PRO A 1 128 ? 5.265 15.534 -10.554 1.00 82.44 128 PRO A O 1
ATOM 1058 N N . MET A 1 129 ? 3.300 15.418 -11.632 1.00 83.94 129 MET A N 1
ATOM 1059 C CA . MET A 1 129 ? 3.211 16.831 -12.028 1.00 83.94 129 MET A CA 1
ATOM 1060 C C . MET A 1 129 ? 1.802 17.427 -11.867 1.00 83.94 129 MET A C 1
ATOM 1062 O O . MET A 1 129 ? 1.652 18.650 -11.955 1.00 83.94 129 MET A O 1
ATOM 1066 N N . GLU A 1 130 ? 0.768 16.613 -11.650 1.00 86.19 130 GLU A N 1
ATOM 1067 C CA . GLU A 1 130 ? -0.606 17.072 -11.462 1.00 86.19 130 GLU A CA 1
ATOM 1068 C C . GLU A 1 130 ? -0.903 17.442 -9.994 1.00 86.19 130 GLU A C 1
ATOM 1070 O O . GLU A 1 130 ? -0.276 16.927 -9.070 1.00 86.19 130 GLU A O 1
ATOM 1075 N N . PRO A 1 131 ? -1.901 18.308 -9.724 1.00 80.56 131 PRO A N 1
ATOM 1076 C CA . PRO A 1 131 ? -2.229 18.737 -8.359 1.00 80.56 131 PRO A CA 1
ATOM 1077 C C . PRO A 1 131 ? -2.699 17.623 -7.412 1.00 80.56 131 PRO A C 1
ATOM 1079 O O . PRO A 1 131 ? -2.636 17.798 -6.198 1.00 80.56 131 PRO A O 1
ATOM 1082 N N . ASN A 1 132 ? -3.212 16.518 -7.960 1.00 86.31 132 ASN A N 1
ATOM 1083 C CA . ASN A 1 132 ? -3.677 15.359 -7.192 1.00 86.31 132 ASN A CA 1
ATOM 1084 C C . ASN A 1 132 ? -2.638 14.232 -7.145 1.00 86.31 132 ASN A C 1
ATOM 1086 O O . ASN A 1 132 ? -2.933 13.168 -6.593 1.00 86.31 132 ASN A O 1
ATOM 1090 N N . ASP A 1 133 ? -1.458 14.452 -7.727 1.00 91.94 133 ASP A N 1
ATOM 1091 C CA . ASP A 1 133 ? -0.362 13.504 -7.639 1.00 91.94 133 ASP A CA 1
ATOM 1092 C C . ASP A 1 133 ? 0.191 13.535 -6.217 1.00 91.94 133 ASP A C 1
ATOM 1094 O O . ASP A 1 133 ? 0.597 14.581 -5.703 1.00 91.94 133 ASP A O 1
ATOM 1098 N N . ILE A 1 134 ? 0.193 12.375 -5.568 1.00 93.38 134 ILE A N 1
ATOM 1099 C CA . ILE A 1 134 ? 0.838 12.191 -4.272 1.00 93.38 134 ILE A CA 1
ATOM 1100 C C . ILE A 1 134 ? 1.978 11.201 -4.432 1.00 93.38 134 ILE A C 1
ATOM 1102 O O . ILE A 1 134 ? 1.820 10.153 -5.053 1.00 93.38 134 ILE A O 1
ATOM 1106 N N . VAL A 1 135 ? 3.123 11.538 -3.849 1.00 94.12 135 VAL A N 1
ATOM 1107 C CA . VAL A 1 135 ? 4.254 10.620 -3.730 1.00 94.12 135 VAL A CA 1
ATOM 1108 C C . VAL A 1 135 ? 4.266 10.085 -2.308 1.00 94.12 135 VAL A C 1
ATOM 1110 O O . VAL A 1 135 ? 4.261 10.856 -1.342 1.00 94.12 135 VAL A O 1
ATOM 1113 N N . ILE A 1 136 ? 4.217 8.765 -2.187 1.00 95.06 136 ILE A N 1
ATOM 1114 C CA . ILE A 1 136 ? 4.304 8.043 -0.926 1.00 95.06 136 ILE A CA 1
ATOM 1115 C C . ILE A 1 136 ? 5.670 7.374 -0.887 1.00 95.06 136 ILE A C 1
ATOM 1117 O O . ILE A 1 136 ? 5.965 6.509 -1.708 1.00 95.06 136 ILE A O 1
ATOM 1121 N N . GLU A 1 137 ? 6.491 7.795 0.066 1.00 95.56 137 GLU A N 1
ATOM 1122 C CA . GLU A 1 137 ? 7.741 7.114 0.389 1.00 95.56 137 GLU A CA 1
ATOM 1123 C C . GLU A 1 137 ? 7.405 5.805 1.103 1.00 95.56 137 GLU A C 1
ATOM 1125 O O . GLU A 1 137 ? 6.764 5.824 2.158 1.00 95.56 137 GLU A O 1
ATOM 1130 N N . ILE A 1 138 ? 7.805 4.686 0.506 1.00 95.81 138 ILE A N 1
ATOM 1131 C CA . ILE A 1 138 ? 7.718 3.368 1.124 1.00 95.81 138 ILE A CA 1
ATOM 1132 C C . ILE A 1 138 ? 8.915 3.208 2.048 1.00 95.81 138 ILE A C 1
ATOM 1134 O O . ILE A 1 138 ? 10.054 3.405 1.624 1.00 95.81 138 ILE A O 1
ATOM 1138 N N . SER A 1 139 ? 8.652 2.842 3.299 1.00 92.00 139 SER A N 1
ATOM 1139 C CA . SER A 1 139 ? 9.715 2.606 4.267 1.00 92.00 139 SER A CA 1
ATOM 1140 C C . SER A 1 139 ? 10.550 1.401 3.822 1.00 92.00 139 SER A C 1
ATOM 1142 O O . SER A 1 139 ? 10.017 0.319 3.559 1.00 92.00 139 SER A O 1
ATOM 1144 N N . ASP A 1 140 ? 11.862 1.590 3.737 1.00 84.69 140 ASP A N 1
ATOM 1145 C CA . ASP A 1 140 ? 12.855 0.535 3.586 1.00 84.69 140 ASP A CA 1
ATOM 1146 C C . ASP A 1 140 ? 13.568 0.273 4.924 1.00 84.69 140 ASP A C 1
ATOM 1148 O O . ASP A 1 140 ? 13.560 1.129 5.808 1.00 84.69 140 ASP A O 1
ATOM 1152 N N . GLU A 1 141 ? 14.070 -0.961 5.064 1.00 63.91 141 GLU A N 1
ATOM 1153 C CA . GLU A 1 141 ? 14.874 -1.530 6.172 1.00 63.91 141 GLU A CA 1
ATOM 1154 C C . GLU A 1 141 ? 14.939 -0.744 7.503 1.00 63.91 141 GLU A C 1
ATOM 1156 O O . GLU A 1 141 ? 15.758 0.194 7.645 1.00 63.91 141 GLU A O 1
#